Protein AF-A0A8D9ESI3-F1 (afdb_monomer)

Structure (mmCIF, N/CA/C/O backbone):
data_AF-A0A8D9ESI3-F1
#
_entry.id   AF-A0A8D9ESI3-F1
#
loop_
_atom_site.group_PDB
_atom_site.id
_atom_site.type_symbol
_atom_site.label_atom_id
_atom_site.label_alt_id
_atom_site.label_comp_id
_atom_site.label_asym_id
_atom_site.label_entity_id
_atom_site.label_seq_id
_atom_site.pdbx_PDB_ins_code
_atom_site.Cartn_x
_atom_site.Cartn_y
_atom_site.Cartn_z
_a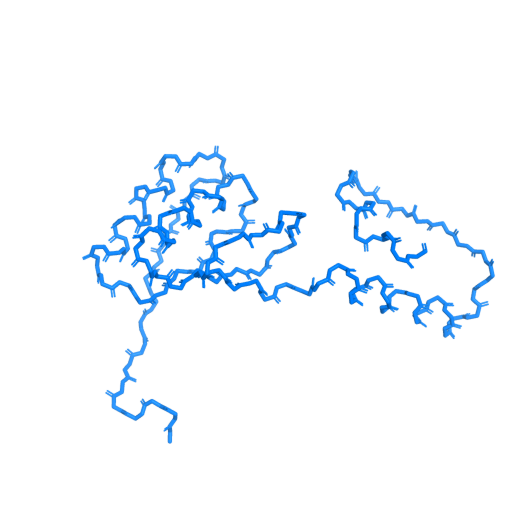tom_site.occupancy
_atom_site.B_iso_or_equiv
_atom_site.auth_seq_id
_atom_site.auth_comp_id
_atom_site.auth_asym_id
_atom_site.auth_atom_id
_atom_site.pdbx_PDB_model_num
ATOM 1 N N . ASP A 1 1 ? -24.986 -15.552 -4.993 1.00 71.19 1 ASP A N 1
ATOM 2 C CA . ASP A 1 1 ? -24.357 -14.323 -4.479 1.00 71.19 1 ASP A CA 1
ATOM 3 C C . ASP A 1 1 ? -23.273 -14.697 -3.484 1.00 71.19 1 ASP A C 1
ATOM 5 O O . ASP A 1 1 ? -23.487 -15.642 -2.740 1.00 71.19 1 ASP A O 1
ATOM 9 N N . LEU A 1 2 ? -22.111 -14.033 -3.486 1.00 82.88 2 LEU A N 1
ATOM 10 C CA . LEU A 1 2 ? -20.995 -14.412 -2.596 1.00 82.88 2 LEU A CA 1
ATOM 11 C C . LEU A 1 2 ? -21.295 -14.108 -1.113 1.00 82.88 2 LEU A C 1
ATOM 13 O O . LEU A 1 2 ? -20.744 -14.757 -0.231 1.00 82.88 2 LEU A O 1
ATOM 17 N N . LEU A 1 3 ? -22.172 -13.134 -0.847 1.00 86.06 3 LEU A N 1
ATOM 18 C CA . LEU A 1 3 ? -22.553 -12.666 0.491 1.00 86.06 3 LEU A CA 1
ATOM 19 C C . LEU A 1 3 ? -24.069 -12.416 0.568 1.00 86.06 3 LEU A C 1
ATOM 21 O O . LEU A 1 3 ? -24.528 -11.289 0.750 1.00 86.06 3 LEU A O 1
ATOM 25 N N . GLU A 1 4 ? -24.865 -13.464 0.373 1.00 92.06 4 GLU A N 1
ATOM 26 C CA . GLU A 1 4 ? -26.327 -13.358 0.378 1.00 92.06 4 GLU A CA 1
ATOM 27 C C . GLU A 1 4 ? -26.851 -12.834 1.733 1.00 92.06 4 GLU A C 1
ATOM 29 O O . GLU A 1 4 ? -26.447 -13.296 2.799 1.00 92.06 4 GLU A O 1
ATOM 34 N N . GLY A 1 5 ? -27.716 -11.813 1.700 1.00 89.88 5 GLY A N 1
ATOM 35 C CA . GLY A 1 5 ? -28.291 -11.191 2.902 1.00 89.88 5 GLY A CA 1
ATOM 36 C C . GLY A 1 5 ? -27.367 -10.236 3.673 1.00 89.88 5 GLY A C 1
ATOM 37 O O . GLY A 1 5 ? -27.807 -9.658 4.665 1.00 89.88 5 GLY A O 1
ATOM 38 N N . THR A 1 6 ? -26.122 -10.023 3.229 1.00 92.50 6 THR A N 1
ATOM 39 C CA . THR A 1 6 ? -25.173 -9.098 3.874 1.00 92.50 6 THR A CA 1
ATOM 40 C C . THR A 1 6 ? -24.989 -7.827 3.048 1.00 92.50 6 THR A C 1
ATOM 42 O O . THR A 1 6 ? -24.754 -7.884 1.843 1.00 92.50 6 THR A O 1
ATOM 45 N N . LYS A 1 7 ? -25.032 -6.661 3.704 1.00 91.19 7 LYS A N 1
ATOM 46 C CA . LYS A 1 7 ? -24.688 -5.368 3.100 1.00 91.19 7 LYS A CA 1
ATOM 47 C C . LYS A 1 7 ? -23.355 -4.880 3.663 1.00 91.19 7 LYS A C 1
ATOM 49 O O . LYS A 1 7 ? -23.205 -4.775 4.875 1.00 91.19 7 LYS A O 1
ATOM 54 N N . LEU A 1 8 ? -22.408 -4.561 2.784 1.00 91.69 8 LEU A N 1
ATOM 55 C CA . LEU A 1 8 ? -21.157 -3.907 3.168 1.00 91.69 8 LEU A CA 1
ATOM 56 C C . LEU A 1 8 ? -21.339 -2.388 3.134 1.00 91.69 8 LEU A C 1
ATOM 58 O O . LEU A 1 8 ? -21.865 -1.843 2.163 1.00 91.69 8 LEU A O 1
ATOM 62 N N . GLU A 1 9 ? -20.882 -1.710 4.183 1.00 93.94 9 GLU A N 1
ATOM 63 C CA . GLU A 1 9 ? -20.948 -0.254 4.300 1.00 93.94 9 GLU A CA 1
ATOM 64 C C . GLU A 1 9 ? -19.550 0.321 4.538 1.00 93.94 9 GLU A C 1
ATOM 66 O O . GLU A 1 9 ? -18.793 -0.158 5.380 1.00 93.94 9 GLU A O 1
ATOM 71 N N . GLY A 1 10 ? -19.190 1.341 3.758 1.00 95.38 10 GLY A N 1
ATOM 72 C CA . GLY A 1 10 ? -17.896 2.005 3.867 1.00 95.38 10 GLY A CA 1
ATOM 73 C C . GLY A 1 10 ? -17.949 3.175 4.844 1.00 95.38 10 GLY A C 1
ATOM 74 O O . GLY A 1 10 ? -18.614 4.174 4.573 1.00 95.38 10 GLY A O 1
ATOM 75 N N . LEU A 1 11 ? -17.192 3.093 5.937 1.00 96.50 11 LEU A N 1
ATOM 76 C CA . LEU A 1 11 ? -16.963 4.216 6.846 1.00 96.50 11 LEU A CA 1
ATOM 77 C C . LEU A 1 11 ? -15.711 4.982 6.402 1.00 96.50 11 LEU A C 1
ATOM 79 O O . LEU A 1 11 ? -14.629 4.413 6.291 1.00 96.50 11 LEU A O 1
ATOM 83 N N . THR A 1 12 ? -15.847 6.283 6.130 1.00 95.88 12 THR A N 1
ATOM 84 C CA . THR A 1 12 ? -14.738 7.113 5.623 1.00 95.88 12 THR A CA 1
ATOM 85 C C . THR A 1 12 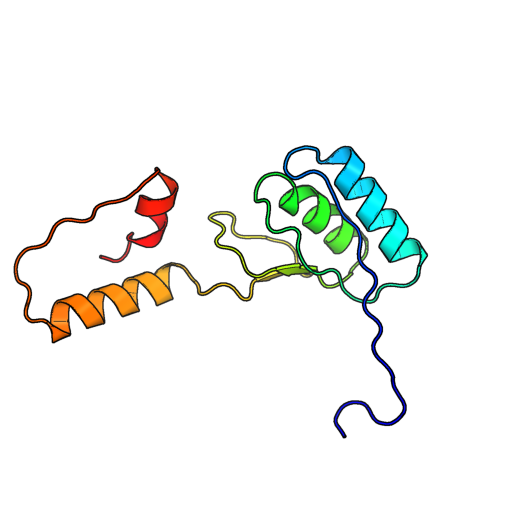? -14.286 8.129 6.668 1.00 95.88 12 THR A C 1
ATOM 87 O O . THR A 1 12 ? -15.109 8.781 7.314 1.00 95.88 12 THR A O 1
ATOM 90 N N . ARG A 1 13 ? -12.969 8.309 6.811 1.00 95.75 13 ARG A N 1
ATOM 91 C CA . ARG A 1 13 ? -12.346 9.382 7.600 1.00 95.75 13 ARG A CA 1
ATOM 92 C C . ARG A 1 13 ? -11.292 10.087 6.753 1.00 95.75 13 ARG A C 1
ATOM 94 O O . ARG A 1 13 ? -10.521 9.438 6.052 1.00 95.75 13 ARG A O 1
ATOM 101 N N . LYS A 1 14 ? -11.258 11.421 6.811 1.00 96.06 14 LYS A N 1
ATOM 102 C CA . LYS A 1 14 ? -10.147 12.207 6.260 1.00 96.06 14 LYS A CA 1
ATOM 103 C C . LYS A 1 14 ? -9.109 12.374 7.354 1.00 96.06 14 LYS A C 1
ATOM 105 O O . LYS A 1 14 ? -9.440 12.848 8.435 1.00 96.06 14 LYS A O 1
ATOM 110 N N . VAL A 1 15 ? -7.873 12.003 7.057 1.00 96.62 15 VAL A N 1
ATOM 111 C CA . VAL A 1 15 ? -6.774 12.024 8.022 1.00 96.62 15 VAL A CA 1
ATOM 112 C C . VAL A 1 15 ? -5.594 12.825 7.468 1.00 96.62 15 VAL A C 1
ATOM 114 O O . VAL A 1 15 ? -5.416 12.868 6.249 1.00 96.62 15 VAL A O 1
ATOM 117 N N . PRO A 1 16 ? -4.792 13.479 8.322 1.00 96.38 16 PRO A N 1
ATOM 118 C CA . PRO A 1 16 ? -3.584 14.171 7.884 1.00 96.38 16 PRO A CA 1
ATOM 119 C C . PRO A 1 16 ? -2.522 13.182 7.380 1.00 96.38 16 PRO A C 1
ATOM 121 O O . PRO A 1 16 ? -2.293 12.134 7.981 1.00 96.38 16 PRO A O 1
ATOM 124 N N . GLU A 1 17 ? -1.819 13.536 6.304 1.00 93.44 17 GLU A N 1
ATOM 125 C CA . GLU A 1 17 ? -0.849 12.635 5.662 1.00 93.44 17 GLU A CA 1
ATOM 126 C C . GLU A 1 17 ? 0.436 12.423 6.471 1.00 93.44 17 GLU A C 1
ATOM 128 O O . GLU A 1 17 ? 1.097 11.403 6.300 1.00 93.44 17 GLU A O 1
ATOM 133 N N . HIS A 1 18 ? 0.790 13.346 7.365 1.00 95.88 18 HIS A N 1
ATOM 134 C CA . HIS A 1 18 ? 2.084 13.343 8.063 1.00 95.88 18 HIS A CA 1
ATOM 135 C C . HIS A 1 18 ? 1.961 13.398 9.589 1.00 95.88 18 HIS A C 1
ATOM 137 O O . HIS A 1 18 ? 2.925 13.724 10.273 1.00 95.88 18 HIS A O 1
ATOM 143 N N . GLN A 1 19 ? 0.775 13.124 10.139 1.00 96.62 19 GLN A N 1
ATOM 144 C CA . GLN A 1 19 ? 0.561 13.150 11.586 1.00 96.62 19 GLN A CA 1
ATOM 145 C C . GLN A 1 19 ? -0.009 11.813 12.050 1.00 96.62 19 GLN A C 1
ATOM 147 O O . GLN A 1 19 ? -1.196 11.539 11.880 1.00 96.62 19 GLN A O 1
ATOM 152 N N . SER A 1 20 ? 0.843 10.985 12.653 1.00 97.00 20 SER A N 1
ATOM 153 C CA . SER A 1 20 ? 0.479 9.626 13.062 1.00 97.00 20 SER A CA 1
ATOM 154 C C . SER A 1 20 ? -0.566 9.599 14.178 1.00 97.00 20 SER A C 1
ATOM 156 O O . SER A 1 20 ? -1.481 8.791 14.121 1.00 97.00 20 SER A O 1
ATOM 158 N N . PHE A 1 21 ? -0.501 10.513 15.149 1.00 97.44 21 PHE A N 1
ATOM 159 C CA . PHE A 1 21 ? -1.428 10.512 16.287 1.00 97.44 21 PHE A CA 1
ATOM 160 C C . PHE A 1 21 ? -2.901 10.784 15.895 1.00 97.44 21 PHE A C 1
ATOM 162 O O . PHE A 1 21 ? -3.776 10.005 16.274 1.00 97.44 21 PHE A O 1
ATOM 169 N N . PRO A 1 22 ? -3.234 11.812 15.084 1.00 97.94 22 PRO A N 1
ATOM 170 C CA . PRO A 1 22 ? -4.602 11.972 14.579 1.00 97.94 22 PRO A CA 1
ATOM 171 C C . PRO A 1 22 ? -5.090 10.797 13.716 1.00 97.94 22 PRO A C 1
ATOM 173 O O . PRO A 1 22 ? -6.280 10.475 13.730 1.00 97.94 22 PRO A O 1
ATOM 176 N N . VAL A 1 23 ? -4.184 10.159 12.965 1.00 98.19 23 VAL A N 1
ATOM 177 C CA . VAL A 1 23 ? -4.498 8.970 12.155 1.00 98.19 23 VAL A CA 1
ATOM 178 C C . VAL A 1 23 ? -4.844 7.789 13.058 1.00 98.19 23 VAL A C 1
ATOM 180 O O . VAL A 1 23 ? -5.883 7.170 12.856 1.00 98.19 23 VAL A O 1
ATOM 183 N N . GLU A 1 24 ? -4.036 7.526 14.086 1.00 97.81 24 GLU A N 1
ATOM 184 C CA . GLU A 1 24 ? -4.288 6.496 15.100 1.00 97.81 24 GLU A CA 1
ATOM 185 C C . GLU A 1 24 ? -5.661 6.676 15.747 1.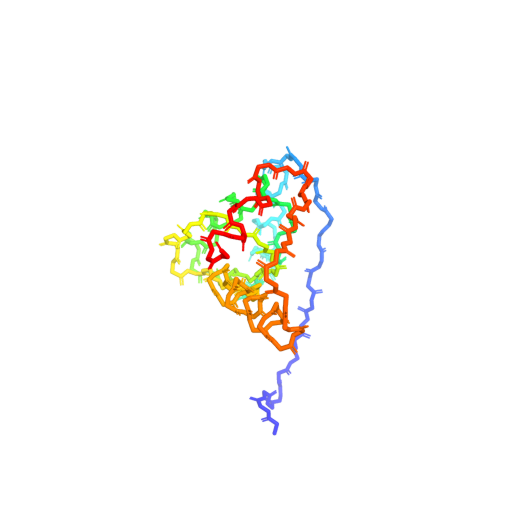00 97.81 24 GLU A C 1
ATOM 187 O O . GLU A 1 24 ? -6.459 5.743 15.798 1.00 97.81 24 GLU A O 1
ATOM 192 N N . LYS A 1 25 ? -5.977 7.906 16.170 1.00 98.19 25 LYS A N 1
ATOM 193 C CA . LYS A 1 25 ? -7.275 8.223 16.768 1.00 98.19 25 LYS A CA 1
ATOM 194 C C . LYS A 1 25 ? -8.429 7.913 15.810 1.00 98.19 25 LYS A C 1
ATOM 196 O O . LYS A 1 25 ? -9.401 7.284 16.216 1.00 98.19 25 LYS A O 1
ATOM 201 N N . SER A 1 26 ? -8.291 8.292 14.539 1.00 98.06 26 SER A N 1
ATOM 202 C CA . SER A 1 26 ? -9.301 8.019 13.507 1.00 98.06 26 SER A CA 1
ATOM 203 C C . SER A 1 26 ? -9.487 6.517 13.264 1.00 98.06 26 SER A C 1
ATOM 205 O O . SER A 1 26 ? -10.606 6.060 13.047 1.00 98.06 26 SER A O 1
ATOM 207 N N . VAL A 1 27 ? -8.403 5.739 13.318 1.00 97.62 27 VAL A N 1
ATOM 208 C CA . VAL A 1 27 ? -8.445 4.274 13.224 1.00 97.62 27 VAL A CA 1
ATOM 209 C C . VAL A 1 27 ? -9.175 3.677 14.428 1.00 97.62 27 VAL A C 1
ATOM 211 O O . VAL A 1 27 ? -10.093 2.884 14.246 1.00 97.62 27 VAL A O 1
ATOM 214 N N . CYS A 1 28 ? -8.841 4.094 15.649 1.00 97.81 28 CYS A N 1
ATOM 215 C CA . CYS A 1 28 ? -9.520 3.634 16.862 1.00 97.81 28 CYS A CA 1
ATOM 216 C C . CYS A 1 28 ? -11.025 3.956 16.864 1.00 97.81 28 CYS A C 1
ATOM 218 O O . CYS A 1 28 ? -11.824 3.145 17.336 1.00 97.81 28 CYS A O 1
ATOM 220 N N . GLU A 1 29 ? -11.427 5.108 16.319 1.00 97.94 29 GLU A N 1
ATOM 221 C CA . GLU A 1 29 ? -12.838 5.474 16.131 1.00 97.94 29 GLU A CA 1
ATOM 222 C C . GLU A 1 29 ? -13.544 4.521 15.153 1.00 97.94 29 GLU A C 1
ATOM 224 O O . GLU A 1 29 ? -14.579 3.957 15.501 1.00 97.94 29 GLU A O 1
ATOM 229 N N . LEU A 1 30 ? -12.950 4.249 13.983 1.00 97.88 30 LEU A N 1
ATOM 230 C CA . LEU A 1 30 ? -13.494 3.283 13.014 1.00 97.88 30 LEU A CA 1
ATOM 231 C C . LEU A 1 30 ? -13.662 1.881 13.617 1.00 97.88 30 LEU A C 1
ATOM 233 O O . LEU A 1 30 ? -14.678 1.223 13.393 1.00 97.88 30 LEU A O 1
ATOM 237 N N . ILE A 1 31 ? -12.687 1.442 14.414 1.00 97.19 31 ILE A N 1
ATOM 238 C CA . ILE A 1 31 ? -12.737 0.154 15.117 1.00 97.19 31 ILE A CA 1
ATOM 239 C C . ILE A 1 31 ? -13.873 0.144 16.143 1.00 97.19 31 ILE A C 1
ATOM 241 O O . ILE A 1 31 ? -14.605 -0.838 16.245 1.00 97.19 31 ILE A O 1
ATOM 245 N N . SER A 1 32 ? -14.061 1.246 16.872 1.00 97.25 32 SER A N 1
ATOM 246 C CA . SER A 1 32 ? -15.141 1.387 17.857 1.00 97.25 32 SER A CA 1
ATOM 247 C C . SER A 1 32 ? -16.534 1.388 17.209 1.00 97.25 32 SER A C 1
ATOM 249 O O . SER A 1 32 ? -17.502 0.981 17.844 1.00 97.25 32 SER A O 1
ATOM 251 N N . GLU A 1 33 ? -16.633 1.797 15.942 1.00 96.81 33 GLU A N 1
ATOM 252 C CA . GLU A 1 33 ? -17.848 1.723 15.115 1.00 96.81 33 GLU A CA 1
ATOM 253 C C . GLU A 1 33 ? -18.092 0.330 14.504 1.00 96.81 33 GLU A C 1
ATOM 255 O O . GLU A 1 33 ? -19.096 0.125 13.824 1.00 96.81 33 GLU A O 1
ATOM 260 N N . GLY A 1 34 ? -17.211 -0.643 14.763 1.00 95.06 34 GLY A N 1
ATOM 261 C CA . GLY A 1 34 ? -17.376 -2.027 14.322 1.00 95.06 34 GLY A CA 1
ATOM 262 C C . GLY A 1 34 ? -16.856 -2.306 12.912 1.00 95.06 34 GLY A C 1
ATOM 263 O O . GLY A 1 34 ? -17.374 -3.197 12.238 1.00 95.06 34 GLY A O 1
ATOM 264 N N . CYS A 1 35 ? -15.847 -1.566 12.434 1.00 95.88 35 CYS A N 1
ATOM 265 C CA . CYS A 1 35 ? -15.234 -1.882 11.146 1.00 95.88 35 CYS A CA 1
ATOM 266 C C . CYS A 1 35 ? -14.574 -3.273 11.163 1.00 95.88 35 CYS A C 1
ATOM 268 O O . CYS A 1 35 ? -13.877 -3.636 12.109 1.00 95.88 35 CYS A O 1
ATOM 270 N N . VAL A 1 36 ? -14.749 -4.031 10.079 1.00 95.50 36 VAL A N 1
ATOM 271 C CA . VAL A 1 36 ? -14.173 -5.382 9.917 1.00 95.50 36 VAL A CA 1
ATOM 272 C C . VAL A 1 36 ? -12.888 -5.400 9.085 1.00 95.50 36 VAL A C 1
ATOM 274 O O . VAL A 1 36 ? -12.253 -6.438 8.962 1.00 95.50 36 VAL A O 1
ATOM 277 N N . ALA A 1 37 ? -12.526 -4.267 8.483 1.00 96.75 37 ALA A N 1
ATOM 278 C CA . ALA A 1 37 ? -11.298 -4.064 7.723 1.00 96.75 37 ALA A CA 1
ATOM 279 C C . ALA A 1 37 ? -11.024 -2.560 7.577 1.00 96.75 37 ALA A C 1
ATOM 281 O O . ALA A 1 37 ? -11.955 -1.750 7.581 1.00 96.75 37 ALA A O 1
ATOM 282 N N . ILE A 1 38 ? -9.757 -2.190 7.399 1.00 97.25 38 ILE A N 1
ATOM 283 C CA . ILE A 1 38 ? -9.319 -0.804 7.206 1.00 97.25 38 ILE A CA 1
ATOM 284 C C . ILE A 1 38 ? -8.590 -0.673 5.875 1.00 97.25 38 ILE A C 1
ATOM 286 O O . ILE A 1 38 ? -7.666 -1.428 5.590 1.00 97.25 38 ILE A O 1
ATOM 290 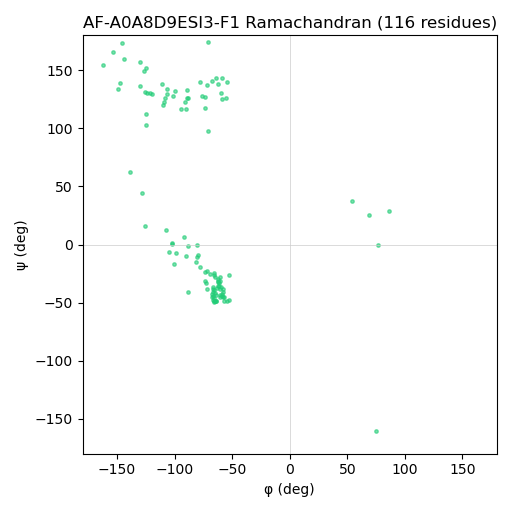N N . PHE A 1 39 ? -8.983 0.321 5.075 1.00 96.25 39 PHE A N 1
ATOM 291 C CA . PHE A 1 39 ? -8.356 0.631 3.791 1.00 96.25 39 PHE A CA 1
ATOM 292 C C . PHE A 1 39 ? -7.514 1.908 3.876 1.00 96.25 39 PHE A C 1
ATOM 294 O O . PHE A 1 39 ? -8.003 2.962 4.284 1.00 96.25 39 PHE A O 1
ATOM 301 N N . GLY A 1 40 ? -6.263 1.838 3.417 1.00 93.00 40 GLY A N 1
ATOM 302 C CA . GLY A 1 40 ? -5.330 2.968 3.434 1.00 93.00 40 GLY A CA 1
ATOM 303 C C . GLY A 1 40 ? -4.759 3.273 4.831 1.00 93.00 40 GLY A C 1
ATOM 304 O O . GLY A 1 40 ? -4.779 2.404 5.694 1.00 93.00 40 GLY A O 1
ATOM 305 N N . PRO A 1 41 ? -4.222 4.483 5.079 1.00 93.38 41 PRO A N 1
ATOM 306 C CA . PRO A 1 41 ? -4.116 5.609 4.155 1.00 93.38 41 PRO A CA 1
ATOM 307 C C . PRO A 1 41 ? -3.077 5.363 3.050 1.00 93.38 41 PRO A C 1
ATOM 309 O O . PRO A 1 41 ? -2.352 4.373 3.045 1.00 93.38 41 PRO A O 1
ATOM 312 N N . ARG A 1 42 ? -2.993 6.288 2.087 1.00 88.25 42 ARG A N 1
ATOM 313 C CA . ARG A 1 42 ? -1.975 6.245 1.019 1.00 88.25 42 ARG A CA 1
ATOM 314 C C . ARG A 1 42 ? -0.594 6.713 1.482 1.00 88.25 42 ARG A C 1
ATOM 316 O O . ARG A 1 42 ? 0.388 6.430 0.803 1.00 88.25 42 ARG A O 1
ATOM 323 N N . SER A 1 43 ? -0.518 7.446 2.592 1.00 91.19 43 SER A N 1
ATOM 324 C CA . SER A 1 43 ? 0.736 8.039 3.052 1.00 91.19 43 SER A CA 1
ATOM 325 C C . SER A 1 43 ? 1.678 6.976 3.629 1.00 91.19 43 SER A C 1
ATOM 327 O O . SER A 1 43 ? 1.285 6.261 4.559 1.00 91.19 43 SER A O 1
ATOM 329 N N . PRO A 1 44 ? 2.934 6.888 3.151 1.00 88.75 44 PRO A N 1
ATOM 330 C CA . PRO A 1 44 ? 3.930 5.992 3.731 1.00 88.75 44 PRO A CA 1
ATOM 331 C C . PRO A 1 44 ? 4.319 6.397 5.158 1.00 88.75 44 PRO A C 1
ATOM 333 O O . PRO A 1 44 ? 4.715 5.540 5.937 1.00 88.75 44 PRO A O 1
ATOM 336 N N . VAL A 1 45 ? 4.151 7.674 5.523 1.00 91.00 45 VAL A N 1
ATOM 337 C CA . VAL A 1 45 ? 4.520 8.205 6.845 1.00 91.00 45 VAL A CA 1
ATOM 338 C C . VAL A 1 45 ? 3.567 7.714 7.934 1.00 91.00 45 VAL A C 1
ATOM 340 O O . VAL A 1 45 ? 3.995 7.408 9.042 1.00 91.00 45 VAL A O 1
ATOM 343 N N . THR A 1 46 ? 2.272 7.626 7.629 1.00 94.31 46 THR A N 1
ATOM 344 C CA . THR A 1 46 ? 1.237 7.286 8.619 1.00 94.31 46 THR A CA 1
ATOM 345 C C . THR A 1 46 ? 0.709 5.862 8.482 1.00 94.31 46 THR A C 1
ATOM 347 O O . THR A 1 46 ? -0.019 5.399 9.351 1.00 94.31 46 THR A O 1
ATOM 350 N N . THR A 1 47 ? 1.105 5.124 7.443 1.00 92.75 47 THR A N 1
ATOM 351 C CA . THR A 1 47 ? 0.771 3.696 7.318 1.00 92.75 47 THR A CA 1
ATOM 352 C C . THR A 1 47 ? 1.245 2.856 8.520 1.00 92.75 47 THR A C 1
ATOM 354 O O . THR A 1 47 ? 0.427 2.092 9.027 1.00 92.75 47 THR A O 1
ATOM 357 N N . PRO A 1 48 ? 2.482 3.009 9.044 1.00 92.50 48 PRO A N 1
ATOM 358 C CA . PRO A 1 48 ? 2.970 2.150 10.128 1.00 92.50 48 PRO A CA 1
ATOM 359 C C . PRO A 1 48 ? 2.139 2.219 11.416 1.00 92.50 48 PRO A C 1
ATOM 361 O O . PRO A 1 48 ? 2.022 1.226 12.129 1.00 92.50 48 PRO A O 1
ATOM 364 N N . ILE A 1 49 ? 1.533 3.376 11.725 1.00 95.06 49 ILE A N 1
ATOM 365 C CA . ILE A 1 49 ? 0.661 3.484 12.904 1.00 95.06 49 ILE A CA 1
ATOM 366 C C . ILE A 1 49 ? -0.676 2.766 12.688 1.00 95.06 49 ILE A C 1
ATOM 368 O O . ILE A 1 49 ? -1.198 2.175 13.627 1.00 95.06 49 ILE A O 1
ATOM 372 N N . VAL A 1 50 ? -1.197 2.747 11.456 1.00 95.50 50 VAL A N 1
ATOM 373 C CA . VAL A 1 50 ? -2.389 1.955 11.122 1.00 95.50 50 VAL A CA 1
ATOM 374 C C . VAL A 1 50 ? -2.071 0.473 11.245 1.00 95.50 50 VAL A C 1
ATOM 376 O O . VAL A 1 50 ? -2.778 -0.210 11.977 1.00 95.50 50 VAL A O 1
ATOM 379 N N . GLU A 1 51 ? -0.969 0.021 10.634 1.00 93.88 51 GLU A N 1
ATOM 380 C CA . GLU A 1 51 ? -0.497 -1.368 10.707 1.00 93.88 51 GLU A CA 1
ATOM 381 C C . GLU A 1 51 ? -0.370 -1.844 12.161 1.00 93.88 51 GLU A C 1
ATOM 383 O O . GLU A 1 51 ? -0.911 -2.892 12.507 1.00 93.88 51 GLU A O 1
ATOM 388 N N . SER A 1 52 ? 0.261 -1.042 13.026 1.00 94.31 52 SER A N 1
ATOM 389 C CA . SER A 1 52 ? 0.425 -1.336 14.457 1.00 94.31 52 SER A CA 1
ATOM 390 C C . SER A 1 52 ? -0.910 -1.558 15.181 1.00 94.31 52 SER A C 1
ATOM 392 O O . SER A 1 52 ? -1.090 -2.5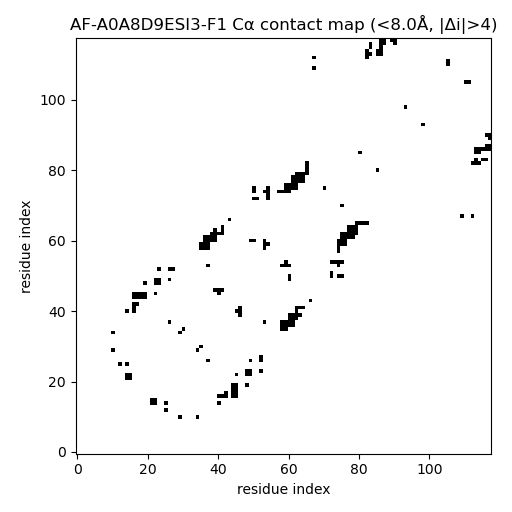57 15.886 1.00 94.31 52 SER A O 1
ATOM 394 N N . VAL A 1 53 ? -1.878 -0.654 14.984 1.00 96.19 53 VAL A N 1
ATOM 395 C CA . VAL A 1 53 ? -3.198 -0.773 15.620 1.00 96.19 53 VAL A CA 1
ATOM 396 C C . VAL A 1 53 ? -3.953 -1.979 15.069 1.00 96.19 53 VAL A C 1
ATOM 398 O O . VAL A 1 53 ? -4.532 -2.741 15.840 1.00 96.19 53 VAL A O 1
ATOM 401 N N . THR A 1 54 ? -3.933 -2.177 13.752 1.00 95.81 54 THR A N 1
ATOM 402 C CA . THR A 1 54 ? -4.642 -3.281 13.099 1.00 95.81 54 THR A CA 1
ATOM 403 C C . THR A 1 54 ? -4.069 -4.646 13.453 1.00 95.81 54 THR A C 1
ATOM 405 O O . THR A 1 54 ? -4.840 -5.569 13.679 1.00 95.81 54 THR A O 1
ATOM 408 N N . ASP A 1 55 ? -2.748 -4.765 13.603 1.00 95.00 55 ASP A N 1
ATOM 409 C CA . ASP A 1 55 ? -2.091 -5.993 14.061 1.00 95.00 55 ASP A CA 1
ATOM 410 C C . ASP A 1 55 ? -2.446 -6.288 15.526 1.00 95.00 55 ASP A C 1
ATOM 412 O O . ASP A 1 55 ? -2.848 -7.396 15.860 1.00 95.00 55 ASP A O 1
ATOM 416 N N . THR A 1 56 ? -2.444 -5.260 16.387 1.00 95.12 56 THR A N 1
ATOM 417 C CA . THR A 1 56 ? -2.856 -5.384 17.801 1.00 95.12 56 THR A CA 1
ATOM 418 C C . THR A 1 56 ? -4.323 -5.797 17.963 1.00 95.12 56 THR A C 1
ATOM 420 O O . THR A 1 56 ? -4.699 -6.387 18.977 1.00 95.12 56 THR A O 1
ATOM 423 N N . LYS A 1 57 ? -5.181 -5.422 17.010 1.00 96.06 57 LYS A N 1
ATOM 424 C CA . LYS A 1 57 ? -6.628 -5.679 17.050 1.00 96.06 57 LYS A CA 1
ATOM 425 C C . LYS A 1 57 ? -7.069 -6.836 16.160 1.00 96.06 57 LYS A C 1
ATOM 427 O O . LYS A 1 57 ? -8.262 -7.115 16.133 1.00 96.06 57 LYS A O 1
ATOM 432 N N . GLU A 1 58 ? -6.135 -7.480 15.464 1.00 95.69 58 GLU A N 1
ATOM 433 C CA . GLU A 1 58 ? -6.401 -8.543 14.491 1.00 95.69 58 GLU A CA 1
ATOM 434 C C . GLU A 1 58 ? -7.411 -8.126 13.401 1.00 95.69 58 GLU A C 1
ATOM 436 O O . GLU A 1 58 ? -8.260 -8.903 12.966 1.00 95.69 58 GLU A O 1
ATOM 441 N N . ILE A 1 59 ? -7.334 -6.866 12.959 1.00 96.81 59 ILE A N 1
ATOM 442 C CA . ILE A 1 59 ? -8.212 -6.301 11.928 1.00 96.81 59 ILE A CA 1
ATOM 443 C C . ILE A 1 59 ? -7.461 -6.263 10.597 1.00 96.81 59 ILE A C 1
ATOM 445 O O . ILE A 1 59 ? -6.386 -5.675 10.538 1.00 96.81 59 ILE A O 1
ATOM 449 N N . PRO A 1 60 ? -8.016 -6.808 9.503 1.00 96.69 60 PRO A N 1
ATOM 450 C CA . PRO A 1 60 ? -7.408 -6.708 8.184 1.00 96.69 60 PRO A CA 1
ATOM 451 C C . PRO A 1 60 ? -7.132 -5.259 7.767 1.00 96.69 60 PRO A C 1
ATOM 453 O O . PRO A 1 60 ? -8.032 -4.417 7.718 1.00 96.69 60 PRO A O 1
ATOM 456 N N . HIS A 1 61 ? -5.887 -4.985 7.403 1.00 96.19 61 HIS A N 1
ATOM 457 C CA . HIS A 1 61 ? -5.418 -3.724 6.855 1.00 96.19 61 HIS A CA 1
ATOM 458 C C . HIS A 1 61 ? -5.061 -3.898 5.382 1.00 96.19 61 HIS A C 1
ATOM 460 O O . HIS A 1 61 ? -4.202 -4.700 5.030 1.00 96.19 61 HIS A O 1
ATOM 466 N N . ILE A 1 62 ? -5.726 -3.148 4.507 1.00 95.25 62 ILE A N 1
ATOM 467 C CA . ILE A 1 62 ? -5.596 -3.272 3.056 1.00 95.25 62 ILE A CA 1
ATOM 468 C C . ILE A 1 62 ? -5.086 -1.952 2.485 1.00 95.25 62 ILE A C 1
ATOM 470 O O . ILE A 1 62 ? -5.648 -0.883 2.730 1.00 95.25 62 ILE A O 1
ATOM 474 N N . PHE A 1 63 ? -4.040 -2.000 1.670 1.00 92.31 63 PHE A N 1
ATOM 475 C CA . PHE A 1 63 ? -3.495 -0.806 1.026 1.00 92.31 63 PHE A CA 1
ATOM 476 C C . PHE A 1 63 ? -2.989 -1.095 -0.384 1.00 92.31 63 PHE A C 1
ATOM 478 O O . PHE A 1 63 ? -2.764 -2.233 -0.771 1.00 92.31 63 PHE A O 1
ATOM 485 N N . THR A 1 64 ? -2.866 -0.043 -1.191 1.00 91.25 64 THR A N 1
ATOM 486 C CA . THR A 1 64 ? -2.557 -0.126 -2.629 1.00 91.25 64 THR A CA 1
ATOM 487 C C . THR A 1 64 ? -1.382 0.789 -2.972 1.00 91.25 64 THR A C 1
ATOM 489 O O . THR A 1 64 ? -1.450 1.579 -3.919 1.00 91.25 64 THR A O 1
ATOM 492 N N . ARG A 1 65 ? -0.328 0.775 -2.151 1.00 87.94 65 ARG A N 1
ATOM 493 C CA . ARG A 1 65 ? 0.848 1.635 -2.340 1.00 87.94 65 ARG A CA 1
ATOM 494 C C . ARG A 1 65 ? 2.130 0.824 -2.401 1.00 87.94 65 ARG A C 1
ATOM 496 O O . ARG A 1 65 ? 2.258 -0.212 -1.753 1.00 87.94 65 ARG A O 1
ATOM 503 N N . TRP A 1 66 ? 3.113 1.360 -3.109 1.00 86.12 66 TRP A N 1
ATOM 504 C CA . TRP A 1 66 ? 4.467 0.846 -3.011 1.00 86.12 66 TRP A CA 1
ATOM 505 C C . TRP A 1 66 ? 5.016 1.054 -1.591 1.00 86.12 66 TRP A C 1
ATOM 507 O O . TRP A 1 66 ? 4.735 2.070 -0.942 1.00 86.12 66 TRP A O 1
ATOM 517 N N . THR A 1 67 ? 5.791 0.087 -1.109 1.00 80.62 67 THR A N 1
ATOM 518 C CA . THR A 1 67 ? 6.483 0.147 0.177 1.00 80.62 67 THR A CA 1
ATOM 519 C C . THR A 1 67 ? 7.776 -0.658 0.094 1.00 80.62 67 THR A C 1
ATOM 521 O O . THR A 1 67 ? 7.766 -1.777 -0.409 1.00 80.62 67 THR A O 1
ATOM 524 N N . HIS A 1 68 ? 8.884 -0.102 0.584 1.00 74.31 68 HIS A N 1
ATOM 525 C CA . HIS A 1 68 ? 10.130 -0.850 0.794 1.00 74.31 68 HIS A CA 1
ATOM 526 C C . HIS A 1 68 ? 10.110 -1.636 2.116 1.00 74.31 68 HIS A C 1
ATOM 528 O O . HIS A 1 68 ? 10.936 -2.521 2.335 1.00 74.31 68 HIS A O 1
ATOM 534 N N . HIS A 1 69 ? 9.172 -1.319 3.013 1.00 71.94 69 HIS A N 1
ATOM 535 C CA . HIS A 1 69 ? 8.999 -2.051 4.258 1.00 71.94 69 HIS A CA 1
ATOM 536 C C . HIS A 1 69 ? 8.363 -3.413 3.991 1.00 71.94 69 HIS A C 1
ATOM 538 O O . HIS A 1 69 ? 7.207 -3.496 3.577 1.00 71.94 69 HIS A O 1
ATOM 544 N N . VAL A 1 70 ? 9.103 -4.477 4.304 1.00 66.19 70 VAL A N 1
ATOM 545 C CA . VAL A 1 70 ? 8.529 -5.813 4.473 1.00 66.19 70 VAL A CA 1
ATOM 546 C C . VAL A 1 70 ? 7.728 -5.789 5.769 1.00 66.19 70 VAL A C 1
ATOM 548 O O . VAL A 1 70 ? 8.293 -5.883 6.863 1.00 66.19 70 VAL A O 1
ATOM 551 N N . SER A 1 71 ? 6.418 -5.590 5.643 1.00 66.06 71 SER A N 1
ATOM 552 C CA . SER A 1 71 ? 5.505 -5.687 6.774 1.00 66.06 71 SER A CA 1
ATOM 553 C C . SER A 1 71 ? 5.604 -7.092 7.369 1.00 66.06 71 SER A C 1
ATOM 555 O O . SER A 1 71 ? 5.484 -8.090 6.661 1.00 66.06 71 SER A O 1
ATOM 557 N N . ARG A 1 72 ? 5.886 -7.170 8.672 1.00 68.69 72 ARG A N 1
ATOM 558 C CA . ARG A 1 72 ? 5.858 -8.428 9.434 1.00 68.69 72 ARG A CA 1
ATOM 559 C C . ARG A 1 72 ? 4.491 -8.673 10.074 1.00 68.69 72 ARG A C 1
ATOM 561 O O . ARG A 1 72 ? 4.375 -9.595 10.875 1.00 68.69 72 ARG A O 1
ATOM 568 N N . THR A 1 73 ? 3.497 -7.835 9.773 1.00 76.19 73 THR A N 1
ATOM 569 C CA . THR A 1 73 ? 2.165 -7.967 10.361 1.00 76.19 73 THR A CA 1
ATOM 570 C C . THR A 1 73 ? 1.412 -9.083 9.652 1.00 76.19 73 THR A C 1
ATOM 572 O O . THR A 1 73 ? 1.499 -9.237 8.432 1.00 76.19 73 THR A O 1
ATOM 575 N N . LEU A 1 74 ? 0.670 -9.873 10.424 1.00 84.06 74 LEU A N 1
ATOM 576 C CA . LEU A 1 74 ? -0.170 -10.938 9.870 1.00 84.06 74 LEU A CA 1
ATOM 577 C C . LEU A 1 74 ? -1.497 -10.392 9.326 1.00 84.06 74 LEU A C 1
ATOM 579 O O . LEU A 1 74 ? -2.220 -11.103 8.633 1.00 84.06 74 LEU A O 1
ATOM 583 N N . CYS A 1 75 ? -1.803 -9.128 9.623 1.00 92.06 75 CYS A N 1
ATOM 584 C CA . CYS A 1 75 ? -3.065 -8.484 9.281 1.00 92.06 75 CYS A CA 1
ATOM 585 C C . CYS A 1 75 ? -2.968 -7.553 8.064 1.00 92.06 75 CYS A C 1
ATOM 587 O O . CYS A 1 75 ? -3.965 -6.933 7.711 1.00 92.06 75 CYS A O 1
ATOM 589 N N . ALA A 1 76 ? -1.807 -7.431 7.417 1.00 91.94 76 ALA A N 1
ATOM 590 C CA . ALA A 1 76 ? -1.590 -6.506 6.306 1.00 91.94 76 ALA A CA 1
ATOM 591 C C . ALA A 1 76 ? -1.672 -7.193 4.932 1.00 91.94 76 ALA A C 1
ATOM 593 O O . ALA A 1 76 ? -1.002 -8.190 4.669 1.00 91.94 76 ALA A O 1
ATOM 594 N N . VAL A 1 77 ? -2.433 -6.596 4.012 1.00 92.19 77 VAL A N 1
ATOM 595 C CA . VAL A 1 77 ? -2.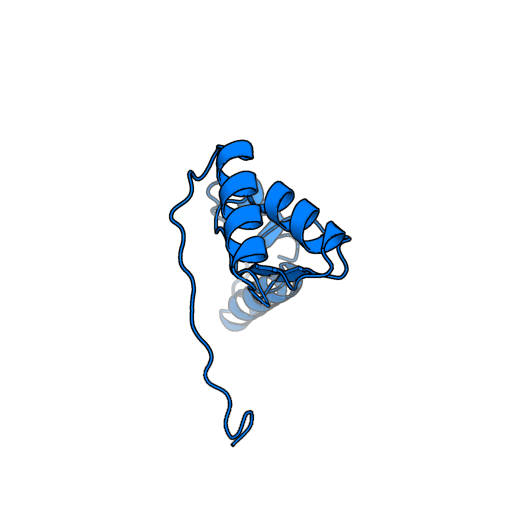512 -6.985 2.600 1.00 92.19 77 VAL A CA 1
ATOM 596 C C . VAL A 1 77 ? -2.192 -5.778 1.723 1.00 92.19 77 VAL A C 1
ATOM 598 O O . VAL A 1 77 ? -2.967 -4.823 1.631 1.00 92.19 77 VAL A O 1
ATOM 601 N N . ASN A 1 78 ? -1.058 -5.842 1.025 1.00 90.75 78 ASN A N 1
ATOM 602 C CA . ASN A 1 78 ? -0.710 -4.864 0.003 1.00 90.75 78 ASN A CA 1
ATOM 603 C C . ASN A 1 78 ? -1.148 -5.360 -1.380 1.00 90.75 78 ASN A C 1
ATOM 605 O O . ASN A 1 78 ? -0.642 -6.361 -1.875 1.00 90.75 78 ASN A O 1
ATOM 609 N N . LEU A 1 79 ? -2.063 -4.637 -2.016 1.00 92.50 79 LEU A N 1
ATOM 610 C CA . LEU A 1 79 ? -2.526 -4.898 -3.381 1.00 92.50 79 LEU A CA 1
ATOM 611 C C . LEU A 1 79 ? -1.667 -4.197 -4.444 1.00 92.50 79 LEU A C 1
ATOM 613 O O . LEU A 1 79 ? -1.941 -4.314 -5.638 1.00 92.50 79 LEU A O 1
ATOM 617 N N . TYR A 1 80 ? -0.655 -3.428 -4.037 1.00 90.62 80 TYR A N 1
ATOM 618 C CA . TYR A 1 80 ? 0.321 -2.883 -4.971 1.00 90.62 80 TYR A CA 1
ATOM 619 C C . TYR A 1 80 ? 1.250 -3.999 -5.478 1.00 90.62 80 TYR A C 1
ATOM 621 O O . TYR A 1 80 ? 1.689 -4.811 -4.662 1.00 90.62 80 TYR A O 1
ATOM 629 N N . PRO A 1 81 ? 1.581 -4.043 -6.783 1.00 89.62 81 PRO A N 1
ATOM 630 C CA . PRO A 1 81 ? 2.474 -5.059 -7.329 1.00 89.62 81 PRO A CA 1
ATOM 631 C C . PRO A 1 81 ? 3.815 -5.116 -6.600 1.00 89.62 81 PRO A C 1
ATOM 633 O O . PRO A 1 81 ? 4.412 -4.082 -6.293 1.00 89.62 81 PRO A O 1
ATOM 636 N N . ASP A 1 82 ? 4.308 -6.328 -6.373 1.00 85.19 82 ASP A N 1
ATOM 637 C CA . ASP A 1 82 ? 5.640 -6.526 -5.817 1.00 85.19 82 ASP A CA 1
ATOM 638 C C . ASP A 1 82 ? 6.720 -5.895 -6.720 1.00 85.19 82 ASP A C 1
ATOM 640 O O . ASP A 1 82 ? 6.610 -5.896 -7.953 1.00 85.19 82 ASP A O 1
ATOM 644 N N . ALA A 1 83 ? 7.761 -5.334 -6.099 1.00 83.69 83 ALA A N 1
ATOM 645 C CA . ALA A 1 83 ? 8.813 -4.619 -6.814 1.00 83.69 83 ALA A CA 1
ATOM 646 C C . ALA A 1 83 ? 9.572 -5.527 -7.798 1.00 83.69 83 ALA A C 1
ATOM 648 O O . ALA A 1 83 ? 9.908 -5.080 -8.894 1.00 83.69 83 ALA A O 1
ATOM 649 N N . ASP A 1 84 ? 9.780 -6.806 -7.466 1.00 85.69 84 ASP A N 1
ATOM 650 C CA . ASP A 1 84 ? 10.476 -7.748 -8.344 1.00 85.69 84 ASP A CA 1
ATOM 651 C C . ASP A 1 84 ? 9.607 -8.167 -9.535 1.00 85.69 84 ASP A C 1
ATOM 653 O O . ASP A 1 84 ? 10.135 -8.440 -10.619 1.00 85.69 84 ASP A O 1
ATOM 657 N N . VAL A 1 85 ? 8.283 -8.219 -9.357 1.00 89.31 85 VAL A N 1
ATOM 658 C CA . VAL A 1 85 ? 7.333 -8.474 -10.453 1.00 89.31 85 VAL A CA 1
ATOM 659 C C . VAL A 1 85 ? 7.330 -7.295 -11.420 1.00 89.31 85 VAL A C 1
ATOM 661 O O . VAL A 1 85 ? 7.432 -7.492 -12.632 1.00 89.31 85 VAL A O 1
ATOM 664 N N . LEU A 1 86 ? 7.281 -6.068 -10.896 1.00 89.44 86 LEU A N 1
ATOM 665 C CA . LEU A 1 86 ? 7.337 -4.862 -11.718 1.00 89.44 86 LEU A CA 1
ATOM 666 C C . LEU A 1 86 ? 8.676 -4.741 -12.459 1.00 89.44 86 LEU A C 1
ATOM 668 O O . LEU A 1 86 ? 8.687 -4.453 -13.654 1.00 89.44 86 LEU A O 1
ATOM 672 N N . GLY A 1 87 ? 9.794 -5.014 -11.780 1.00 89.12 87 GLY A N 1
ATOM 673 C CA . GLY A 1 87 ? 11.120 -5.023 -12.394 1.00 89.12 87 GLY A CA 1
ATOM 674 C C . GLY A 1 87 ? 11.229 -6.032 -13.540 1.00 89.12 87 GLY A C 1
ATOM 675 O O . GLY A 1 87 ? 11.731 -5.692 -14.606 1.00 89.12 87 GLY A O 1
ATOM 676 N N . SER A 1 88 ? 10.681 -7.242 -13.370 1.00 91.31 88 SER A N 1
ATOM 677 C CA . SER A 1 88 ? 10.607 -8.236 -14.452 1.00 91.31 88 SER A CA 1
ATOM 678 C C . SER A 1 88 ? 9.796 -7.742 -15.646 1.00 91.31 88 SER A C 1
ATOM 680 O O . SER A 1 88 ? 10.259 -7.856 -16.775 1.00 91.31 88 SER A O 1
ATOM 682 N N . ALA A 1 89 ? 8.630 -7.140 -15.408 1.00 92.81 89 ALA A N 1
ATOM 683 C CA . ALA A 1 89 ? 7.812 -6.605 -16.492 1.00 92.81 89 ALA A CA 1
ATOM 684 C C . ALA A 1 89 ? 8.542 -5.497 -17.276 1.00 92.81 89 ALA A C 1
ATOM 686 O O . ALA A 1 89 ? 8.405 -5.406 -18.494 1.00 92.81 89 ALA A O 1
ATOM 687 N N . LEU A 1 90 ? 9.349 -4.667 -16.602 1.00 92.31 90 LEU A N 1
ATOM 688 C CA . LEU A 1 90 ? 10.179 -3.663 -17.275 1.00 92.31 90 LEU A CA 1
ATOM 689 C C . LEU A 1 90 ? 11.275 -4.305 -18.136 1.00 92.31 90 LEU A C 1
ATOM 691 O O . LEU A 1 90 ? 11.494 -3.852 -19.259 1.00 92.31 90 LEU A O 1
ATOM 695 N N . VAL A 1 91 ? 11.927 -5.367 -17.650 1.00 92.38 91 VAL A N 1
ATOM 696 C CA . VAL A 1 91 ? 12.902 -6.143 -18.438 1.00 92.38 91 VAL A CA 1
ATOM 697 C C . VAL A 1 91 ? 12.250 -6.699 -19.707 1.00 92.38 91 VAL A C 1
ATOM 699 O O . VAL A 1 91 ? 12.812 -6.542 -20.791 1.00 92.38 91 VAL A O 1
ATOM 702 N N . ASP A 1 92 ? 11.047 -7.266 -19.605 1.00 94.75 92 ASP A N 1
ATOM 703 C CA . ASP A 1 92 ? 10.314 -7.810 -20.756 1.00 94.75 92 ASP A CA 1
ATOM 704 C C . ASP A 1 92 ? 10.008 -6.725 -21.807 1.00 94.75 92 ASP A C 1
ATOM 706 O O . ASP A 1 92 ? 10.124 -6.952 -23.016 1.00 94.75 92 ASP A O 1
ATOM 710 N N . VAL A 1 93 ? 9.675 -5.505 -21.368 1.00 94.75 93 VAL A N 1
ATOM 711 C CA . VAL A 1 93 ? 9.472 -4.354 -22.265 1.00 94.75 93 VAL A CA 1
ATOM 712 C C . VAL A 1 93 ? 10.769 -3.978 -22.987 1.00 94.75 93 VAL A C 1
ATOM 714 O O . VAL A 1 93 ? 10.764 -3.844 -24.209 1.00 94.75 93 VAL A O 1
ATOM 717 N N . VAL A 1 94 ? 11.887 -3.854 -22.268 1.00 94.69 94 VAL A N 1
ATOM 718 C CA . VAL A 1 94 ? 13.197 -3.523 -22.863 1.00 94.69 94 VAL A CA 1
ATOM 719 C C . VAL A 1 94 ? 13.622 -4.585 -23.883 1.00 94.69 94 VAL A C 1
ATOM 721 O O . VAL A 1 94 ? 14.067 -4.250 -24.984 1.00 94.69 94 VAL A O 1
ATOM 724 N N . GLN A 1 95 ? 13.436 -5.865 -23.548 1.00 94.25 95 GLN A N 1
ATOM 725 C CA . GLN A 1 95 ? 13.766 -6.989 -24.425 1.00 94.25 95 GLN A CA 1
ATOM 726 C C . GLN A 1 95 ? 12.882 -7.025 -25.675 1.00 94.25 95 GLN A C 1
ATOM 728 O O . GLN A 1 95 ? 13.399 -7.159 -26.784 1.00 94.25 95 GLN A O 1
ATOM 733 N N . SER A 1 96 ? 11.565 -6.856 -25.521 1.00 97.44 96 SER A N 1
ATOM 734 C CA . SER A 1 96 ? 10.628 -6.839 -26.655 1.00 97.44 96 SER A CA 1
ATOM 735 C C . SER A 1 96 ? 10.849 -5.653 -27.599 1.00 97.44 96 SER A C 1
ATOM 737 O O . SER A 1 96 ? 10.600 -5.770 -28.798 1.00 97.44 96 SER A O 1
ATOM 739 N N . ALA A 1 97 ? 11.376 -4.536 -27.090 1.00 96.50 97 ALA A N 1
ATOM 740 C CA . ALA A 1 97 ? 11.752 -3.375 -27.890 1.00 96.50 97 ALA A CA 1
ATOM 741 C C . ALA A 1 97 ? 13.116 -3.525 -28.598 1.00 96.50 97 ALA A C 1
ATOM 743 O O . ALA A 1 97 ? 13.468 -2.685 -29.427 1.00 96.50 97 ALA A O 1
ATOM 744 N N . GLY A 1 98 ? 13.891 -4.572 -28.283 1.00 97.00 98 GLY A N 1
ATOM 745 C CA . GLY A 1 98 ? 15.214 -4.821 -28.863 1.00 97.00 98 GLY A CA 1
ATOM 746 C C . GLY A 1 98 ? 16.280 -3.807 -28.435 1.00 97.00 98 GLY A C 1
ATOM 747 O O . GLY A 1 98 ? 17.237 -3.570 -29.174 1.00 97.00 98 GLY A O 1
ATOM 748 N N . TRP A 1 99 ? 16.114 -3.166 -27.276 1.00 96.44 99 TRP A N 1
ATOM 749 C CA . TRP A 1 99 ? 17.049 -2.146 -26.805 1.00 96.44 99 TRP A CA 1
ATOM 750 C C . TRP A 1 99 ? 18.336 -2.773 -26.268 1.00 96.44 99 TRP A C 1
ATOM 752 O O . TRP A 1 99 ? 18.311 -3.636 -25.395 1.00 96.44 99 TRP A O 1
ATOM 762 N N . THR A 1 100 ? 19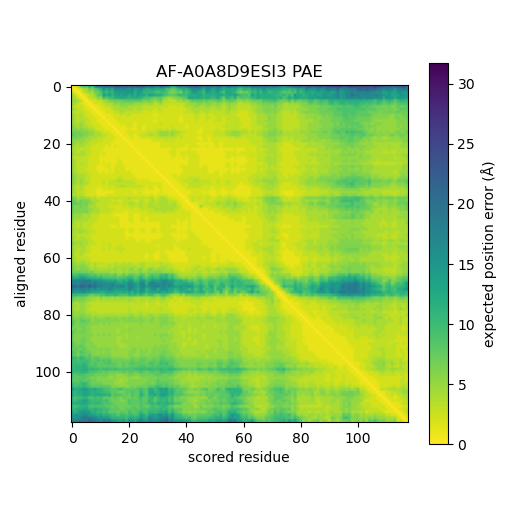.477 -2.297 -26.765 1.00 92.56 100 THR A N 1
ATOM 763 C CA . THR A 1 100 ? 20.816 -2.716 -26.312 1.00 92.56 100 THR A CA 1
ATOM 764 C C . THR A 1 100 ? 21.455 -1.722 -25.342 1.00 92.56 100 THR A C 1
ATOM 766 O O . THR A 1 100 ? 22.408 -2.066 -24.648 1.00 92.56 100 THR A O 1
ATOM 769 N N . ALA A 1 101 ? 20.930 -0.497 -25.284 1.00 93.50 101 ALA A N 1
ATOM 770 C CA . ALA A 1 101 ? 21.326 0.549 -24.353 1.00 93.50 101 ALA A CA 1
ATOM 771 C C . ALA A 1 101 ? 20.106 1.410 -24.003 1.00 93.50 101 ALA A C 1
ATOM 773 O O . ALA A 1 101 ? 19.297 1.734 -24.873 1.00 93.50 101 ALA A O 1
ATOM 774 N N . PHE A 1 102 ? 19.981 1.785 -22.733 1.00 92.12 102 PHE A N 1
ATOM 775 C CA . PHE A 1 102 ? 18.908 2.632 -22.222 1.00 92.12 102 PHE A CA 1
ATOM 776 C C . PHE A 1 102 ? 19.387 3.390 -20.978 1.00 92.12 102 PHE A C 1
ATOM 778 O O . PHE A 1 102 ? 20.409 3.048 -20.384 1.00 92.12 102 PHE A O 1
ATOM 785 N N . THR A 1 103 ? 18.632 4.413 -20.579 1.00 92.62 103 THR A N 1
ATOM 786 C CA . THR A 1 103 ? 18.901 5.215 -19.379 1.00 92.62 103 THR A CA 1
ATOM 787 C C . THR A 1 103 ? 17.660 5.224 -18.502 1.00 92.62 103 THR A C 1
ATOM 789 O O . THR A 1 103 ? 16.563 5.504 -18.983 1.00 92.62 103 THR A O 1
ATOM 792 N N . ILE A 1 104 ? 17.830 4.950 -17.210 1.00 90.19 104 ILE A N 1
ATOM 793 C CA . ILE A 1 104 ? 16.752 5.048 -16.226 1.00 90.19 104 ILE A CA 1
ATOM 794 C C . ILE A 1 104 ? 16.725 6.474 -15.679 1.00 90.19 104 ILE A C 1
ATOM 796 O O . ILE A 1 104 ? 17.732 6.974 -15.182 1.00 90.19 10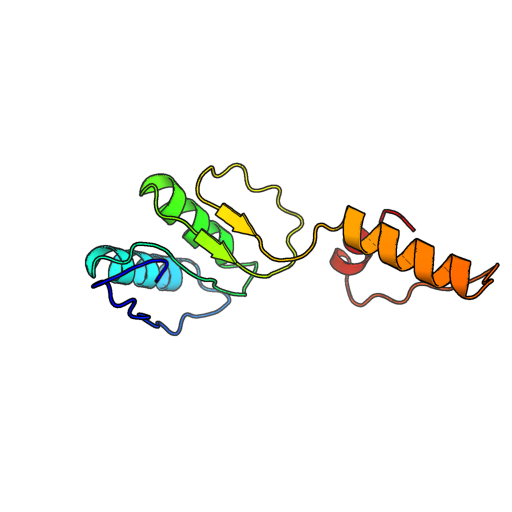4 ILE A O 1
ATOM 800 N N . VAL A 1 105 ? 15.561 7.116 -15.750 1.00 92.62 105 VAL A N 1
ATOM 801 C CA . VAL A 1 105 ? 15.304 8.408 -15.108 1.00 92.62 105 VAL A CA 1
ATOM 802 C C . VAL A 1 105 ? 14.345 8.165 -13.952 1.00 92.62 105 VAL A C 1
ATOM 804 O O . VAL A 1 105 ? 13.255 7.632 -14.152 1.00 92.62 105 VAL A O 1
ATOM 807 N N . TYR A 1 106 ? 14.752 8.545 -12.746 1.00 89.88 106 TYR A N 1
ATOM 808 C CA . TYR A 1 106 ? 13.968 8.389 -11.526 1.00 89.88 106 TYR A CA 1
ATOM 809 C C . TYR A 1 106 ? 13.911 9.712 -10.758 1.00 89.88 106 TYR A C 1
ATOM 811 O O . TYR A 1 106 ? 14.745 10.593 -10.957 1.00 89.88 106 TYR A O 1
ATOM 819 N N . TYR A 1 107 ? 12.886 9.863 -9.921 1.00 88.38 107 TYR A N 1
ATOM 820 C CA . TYR A 1 107 ? 12.627 11.104 -9.188 1.00 88.38 107 TYR A CA 1
ATOM 821 C C . TYR A 1 107 ? 13.361 11.158 -7.840 1.00 88.38 107 TYR A C 1
ATOM 823 O O . TYR A 1 107 ? 13.897 12.199 -7.473 1.00 88.38 107 TYR A O 1
ATOM 831 N N . ASP A 1 108 ? 13.393 10.037 -7.123 1.00 87.75 108 ASP A N 1
ATOM 832 C CA . ASP A 1 108 ? 13.936 9.904 -5.772 1.00 87.75 108 ASP A CA 1
ATOM 833 C C . ASP A 1 108 ? 14.585 8.525 -5.564 1.00 87.75 108 ASP A C 1
ATOM 835 O O . ASP A 1 108 ? 14.498 7.634 -6.414 1.00 87.75 108 ASP A O 1
ATOM 839 N 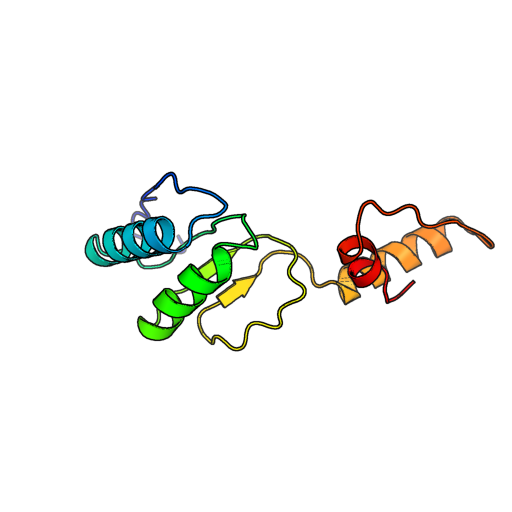N . ASP A 1 109 ? 15.228 8.337 -4.413 1.00 84.38 109 ASP A N 1
ATOM 840 C CA . ASP A 1 109 ? 15.909 7.084 -4.070 1.00 84.38 109 ASP A CA 1
ATOM 841 C C . ASP A 1 109 ? 14.952 5.876 -4.041 1.00 84.38 109 ASP A C 1
ATOM 843 O O . ASP A 1 109 ? 15.360 4.755 -4.349 1.00 84.38 109 ASP A O 1
ATOM 847 N N . ASP A 1 110 ? 13.661 6.089 -3.758 1.00 82.38 110 ASP A N 1
ATOM 848 C CA . ASP A 1 110 ? 12.623 5.050 -3.830 1.00 82.38 110 ASP A CA 1
ATOM 849 C C . ASP A 1 110 ? 12.460 4.501 -5.257 1.00 82.38 110 ASP A C 1
ATOM 851 O O . ASP A 1 110 ? 12.178 3.313 -5.453 1.00 82.38 110 ASP A O 1
ATOM 855 N N . GLY A 1 111 ? 12.682 5.342 -6.269 1.00 84.00 111 GLY A N 1
ATOM 856 C CA . GLY A 1 111 ? 12.713 4.942 -7.670 1.00 84.00 111 GLY A CA 1
ATOM 857 C C . GLY A 1 111 ? 13.764 3.871 -7.968 1.00 84.00 111 GLY A C 1
ATOM 858 O O . GLY A 1 111 ? 13.465 2.933 -8.708 1.00 84.00 111 GLY A O 1
ATOM 859 N N . LEU A 1 112 ? 14.947 3.947 -7.345 1.00 84.31 112 LEU A N 1
ATOM 860 C CA . LEU A 1 112 ? 16.019 2.959 -7.530 1.00 84.31 112 LEU A CA 1
ATOM 861 C C . LEU A 1 112 ? 15.628 1.576 -6.998 1.00 84.31 112 LEU A C 1
ATOM 863 O O . LEU A 1 112 ? 15.899 0.564 -7.644 1.00 84.31 112 LEU A O 1
ATOM 867 N N . TYR A 1 113 ? 14.931 1.512 -5.861 1.00 82.19 113 TYR A N 1
ATOM 868 C CA . TYR A 1 113 ? 14.478 0.237 -5.298 1.00 82.19 113 TYR A CA 1
ATOM 869 C C . TYR A 1 113 ? 13.501 -0.505 -6.221 1.00 82.19 113 TYR A C 1
ATOM 871 O O . TYR A 1 113 ? 13.503 -1.734 -6.251 1.00 82.19 113 TYR A O 1
ATOM 879 N N . ARG A 1 114 ? 12.689 0.219 -7.002 1.00 81.50 114 ARG A N 1
ATOM 880 C CA . ARG A 1 114 ? 11.706 -0.372 -7.933 1.00 81.50 114 ARG A CA 1
ATOM 881 C C . ARG A 1 114 ? 12.334 -0.983 -9.179 1.00 81.50 114 ARG A C 1
ATOM 883 O O . ARG A 1 114 ? 11.726 -1.843 -9.805 1.00 81.50 114 ARG A O 1
ATOM 890 N N . VAL A 1 115 ? 13.529 -0.530 -9.540 1.00 83.38 115 VAL A N 1
ATOM 891 C CA . VAL A 1 115 ? 14.250 -0.961 -10.744 1.00 83.38 115 VAL A CA 1
ATOM 892 C C . VAL A 1 115 ? 15.440 -1.855 -10.420 1.00 83.38 115 VAL A C 1
ATOM 894 O O . VAL A 1 115 ? 16.241 -2.137 -11.296 1.00 83.38 115 VAL A O 1
ATOM 897 N N . LYS A 1 116 ? 15.554 -2.349 -9.182 1.00 81.06 116 LYS A N 1
ATOM 898 C CA . LYS A 1 116 ? 16.665 -3.204 -8.731 1.00 81.06 116 LYS A CA 1
ATOM 899 C C . LYS A 1 116 ? 16.912 -4.432 -9.626 1.00 81.06 116 LYS A C 1
ATOM 901 O O . LYS A 1 116 ? 18.012 -4.974 -9.626 1.00 81.06 116 LYS A O 1
ATOM 906 N N . LYS A 1 117 ? 15.877 -4.902 -10.324 1.00 79.94 117 LYS A N 1
ATOM 907 C CA . LYS A 1 117 ? 15.915 -6.092 -11.182 1.00 79.94 117 LYS A CA 1
ATOM 908 C C . LYS A 1 117 ? 16.302 -5.806 -12.642 1.00 79.94 117 LYS A C 1
ATOM 910 O O . LYS A 1 117 ? 16.480 -6.766 -13.388 1.00 79.94 117 LYS A O 1
ATOM 915 N N . LEU A 1 118 ? 16.367 -4.532 -13.042 1.00 75.50 118 LEU A N 1
ATOM 916 C CA . LEU A 1 118 ? 16.845 -4.106 -14.364 1.00 75.50 118 LEU A CA 1
ATOM 917 C C . LEU A 1 118 ? 18.372 -4.187 -14.461 1.00 75.50 118 LEU A C 1
ATOM 919 O O . LEU A 1 118 ? 19.047 -3.971 -13.429 1.00 75.50 118 LEU A O 1
#

pLDDT: mean 90.99, std 7.08, range [66.06, 98.19]

InterPro domains:
  IPR001828 Receptor, ligand binding region [PF01094] (2-118)
  IPR028082 Periplasmic binding protein-like I [SSF53822] (2-111)

Solvent-accessible surface area (backbone atoms only — not comparable to full-atom values): 7420 Å² total; per-residue (Å²): 119,100,57,74,96,62,84,89,79,88,87,84,82,90,65,63,60,82,40,45,66,68,38,42,51,53,50,55,49,45,49,75,74,65,56,78,58,42,78,51,66,83,35,80,75,31,33,62,49,49,52,54,54,25,44,78,66,70,29,42,32,38,35,74,52,88,70,92,71,81,76,85,52,91,27,62,45,68,73,33,80,55,48,68,59,52,11,49,54,51,45,52,51,42,58,75,70,69,61,89,77,87,82,90,86,70,90,52,75,71,46,54,66,43,44,68,68,96

Secondary structure (DSSP, 8-state):
-TTTT-----------TT-HHHHHHHHHHHHHTT-S-EE----TTTHHHHHHHHHHHT--EEE-S--SS----TTEEE-SPPHHHHHHHHHHHHHHTT-S------SSHHHHHHTTT-

Nearest PDB structures (foldseek):
  9b37-assembly1_A  TM=9.104E-01  e=4.727E-06  Rattus norvegicus
  7ks0-assembly1_D  TM=8.836E-01  e=3.433E-06  Rattus norvegicus
  8gc2-assembly1_D  TM=9.143E-01  e=6.105E-06  Rattus norvegicus
  3qlu-assembly2_D  TM=8.630E-01  e=3.433E-06  Rattus norvegicus
  8tg1-assembly1_A  TM=7.690E-01  e=5.052E-02  Caldicellulosiruptor saccharolyticus

Mean predicted aligned error: 4.97 Å

Foldseek 3Di:
DVDPPDDDDDDDDDADLADQVRVLVVLVVCVVVPDQAAEDDQRPNNVVSNLVVCLVVVHAYEYAYDDPDPDPRPRYDYPHDDLLVQLVVVVVVCVVVVHPDDDDDDDDPVSCSSNVND

Sequence (118 aa):
DLLEGTKLEGLTRKVPEHQSFPVEKSVCELISEGCVAIFGPRSPVTTPIVESVTDTKEIPHIFTRWTHHVSRTLCAVNLYPDADVLGSALVDVVQSAGWTAFTIVYYDDDGLYRVKKL

Radius of gyration: 18.42 Å; Cα contacts (8 Å, |Δi|>4): 128; chains: 1; bounding box: 50×29×47 Å

Organism: NCBI:txid428564